Protein AF-A0A7S1DWX8-F1 (afdb_monomer)

Foldseek 3Di:
DADDPVGRLDQDPVCNVRNVVQVVVFVVVQVVVCVVPCVVDDGGHDDPDDPLCVLLVVLLVLCVVQPQAAEEEEADDPDVSVVVSSVSNVHHYDYFYFDDDPPDTHGPVVSVVVVCVVPVSNHSYYD

Secondary structure (DSSP, 8-state):
--SBTTBSSS--TT-HHHHHHHHHHHHHHHHHHHHTT-TT-------SS-HHHHHHHHHHHHHHHSTT--EEEEE----HHHHHHHHHTT-EEEEEPPEEETTEEE--HHHHHHHHHH-TTTEEEE-

Organism: Hemiselmis andersenii (NCBI:txid464988)

pLDDT: mean 95.75, std 2.63, range [83.31, 98.25]

Sequence (127 aa):
GVGRSGDLLAEQPKA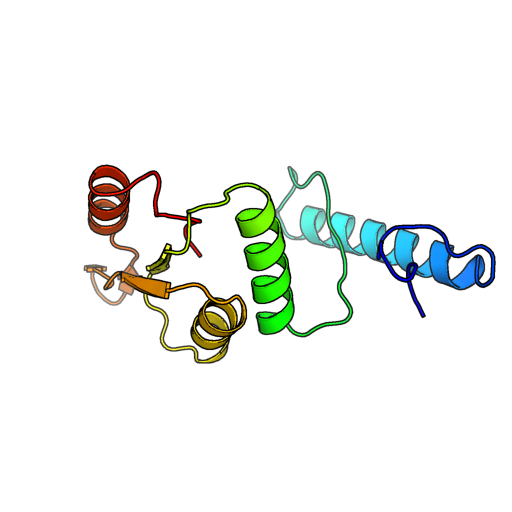SGSSLLSRLCHFLTMHALKVSGLPEITSCVVLPAATGMAITLSLLAIKAQRPGANKVLWPRIDQKTCLKAIVSAGCTPVVISNVIKGDELRTDIDAIRRELEADSEGVLCVV

Nearest PDB structures (foldseek):
  3bcb-assembly1_A  TM=9.789E-01  e=1.019E-12  Mus musculus
  4zdp-assembly1_A  TM=9.801E-01  e=2.596E-12  Homo sapiens
  4zdo-assembly1_B  TM=9.789E-01  e=5.413E-12  Homo sapiens
  4zdo-assembly2_D  TM=9.789E-01  e=1.056E-11  Homo sapiens
  8g9z-assembly2_C-3  TM=9.553E-01  e=5.244E-11  Homo sapiens

Mean predicted aligned error: 3.53 Å

InterPro domains:
  IPR008829 SepSecS/SepCysS family [PF05889] (1-126)
  IPR015421 Pyridoxal phosphate-dependent transferase, major domain [G3DSA:3.40.640.10] (1-127)
  IPR015424 Pyridoxal phosphate-dependent transferase [SSF53383] (2-127)
  IPR019872 O-phosphoseryl-tRNA(Sec) selenium transferase [PTHR12944] (1-127)

Radius of gyration: 17.93 Å; Cα contacts (8 Å, |Δi|>4): 146; chains: 1; bounding box: 39×36×42 Å

Solvent-accessible surface area (backbone atoms only — not comparable to full-atom values): 7346 Å² total; per-residue (Å²): 125,72,27,50,100,89,37,69,85,44,76,27,91,92,38,55,70,40,31,52,51,51,52,51,48,25,52,54,50,42,50,51,44,30,76,71,72,40,73,84,68,87,80,59,80,82,67,103,55,58,70,37,56,47,50,19,53,52,48,44,57,50,34,72,76,38,80,80,24,39,31,32,42,27,62,65,63,104,51,71,50,61,59,48,15,40,47,72,45,72,30,45,76,43,78,37,68,60,41,79,57,86,96,39,78,38,78,40,63,66,59,54,49,51,52,43,73,74,38,56,70,41,43,61,50,78,96

Structure (mmCIF, N/CA/C/O backbone):
data_AF-A0A7S1DWX8-F1
#
_entry.id   AF-A0A7S1DWX8-F1
#
loop_
_atom_site.group_PDB
_atom_site.id
_atom_site.type_symbol
_atom_site.label_atom_id
_atom_site.label_alt_id
_atom_site.label_comp_id
_atom_site.label_asym_id
_atom_site.label_entity_id
_atom_site.label_seq_id
_atom_site.pdbx_PDB_ins_code
_atom_site.Cartn_x
_atom_site.Cartn_y
_atom_site.Cartn_z
_atom_site.occupancy
_atom_site.B_iso_or_equiv
_atom_site.auth_seq_id
_atom_site.auth_comp_id
_atom_site.auth_asym_id
_atom_site.auth_atom_id
_atom_site.pdbx_PDB_model_num
ATOM 1 N N . GLY A 1 1 ? 18.896 -1.860 -15.039 1.00 88.44 1 GLY A N 1
ATOM 2 C CA . GLY A 1 1 ? 17.989 -1.064 -14.183 1.00 88.44 1 GLY A CA 1
ATOM 3 C C . GLY A 1 1 ? 16.690 -0.821 -14.923 1.00 88.44 1 GLY A C 1
ATOM 4 O O . GLY A 1 1 ? 16.643 -1.109 -16.111 1.00 88.44 1 GLY A O 1
ATOM 5 N N . VAL A 1 2 ? 15.656 -0.318 -14.252 1.00 93.75 2 VAL A N 1
ATOM 6 C CA . VAL A 1 2 ? 14.338 -0.049 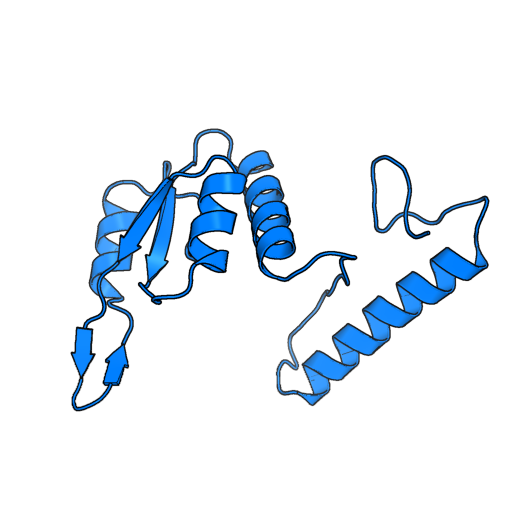-14.857 1.00 93.75 2 VAL A CA 1
ATOM 7 C C . VAL A 1 2 ? 13.957 1.421 -14.682 1.00 93.75 2 VAL A C 1
ATOM 9 O O . VAL A 1 2 ? 14.409 2.059 -13.732 1.00 93.75 2 VAL A O 1
ATOM 12 N N . GLY A 1 3 ? 13.156 1.950 -15.607 1.00 92.62 3 GLY A N 1
ATOM 13 C CA . GLY A 1 3 ? 12.661 3.324 -15.559 1.00 92.62 3 GLY A CA 1
ATOM 14 C C . GLY A 1 3 ? 13.700 4.422 -15.812 1.00 92.62 3 GLY A C 1
ATOM 15 O O . GLY A 1 3 ? 14.813 4.209 -16.316 1.00 92.62 3 GLY A O 1
ATOM 16 N N . ARG A 1 4 ? 13.296 5.640 -15.451 1.00 94.75 4 ARG A N 1
ATOM 17 C CA . ARG A 1 4 ? 14.060 6.892 -15.492 1.00 94.75 4 ARG A CA 1
ATOM 18 C C . ARG A 1 4 ? 14.005 7.577 -14.124 1.00 94.75 4 ARG A C 1
ATOM 20 O O . ARG A 1 4 ? 13.231 7.195 -13.256 1.00 94.75 4 ARG A O 1
ATOM 27 N N . SER A 1 5 ? 14.807 8.627 -13.946 1.00 86.75 5 SER A N 1
ATOM 28 C CA . SER A 1 5 ? 14.985 9.321 -12.659 1.00 86.75 5 SER A CA 1
ATOM 29 C C . SER A 1 5 ? 13.705 9.874 -12.018 1.00 86.75 5 SER A C 1
ATOM 31 O O . SER A 1 5 ? 13.705 10.087 -10.813 1.00 86.75 5 SER A O 1
ATOM 33 N N . GLY A 1 6 ? 12.638 10.110 -12.788 1.00 83.31 6 GLY A N 1
ATOM 34 C CA . GLY A 1 6 ? 11.352 10.600 -12.274 1.00 83.31 6 GLY A CA 1
ATOM 35 C C . GLY A 1 6 ? 10.150 9.715 -12.603 1.00 83.31 6 GLY A C 1
ATOM 36 O O . GLY A 1 6 ? 9.038 10.061 -12.230 1.00 83.31 6 GLY A O 1
ATOM 37 N N . ASP A 1 7 ? 10.355 8.602 -13.310 1.00 90.25 7 ASP A N 1
ATOM 38 C CA . ASP A 1 7 ? 9.263 7.729 -13.740 1.00 90.25 7 ASP A CA 1
ATOM 39 C C . ASP A 1 7 ? 9.773 6.297 -13.921 1.00 90.25 7 ASP A C 1
ATOM 41 O O . ASP A 1 7 ? 10.601 6.014 -14.792 1.00 90.25 7 ASP A O 1
ATOM 45 N N . LEU A 1 8 ? 9.273 5.389 -13.082 1.00 90.19 8 LEU A N 1
ATOM 46 C CA . LEU A 1 8 ? 9.648 3.979 -13.102 1.00 90.19 8 LEU A CA 1
ATOM 47 C C . LEU A 1 8 ? 9.135 3.254 -14.358 1.00 90.19 8 LEU A C 1
ATOM 49 O O . LEU A 1 8 ? 9.759 2.290 -14.800 1.00 90.19 8 LEU A O 1
ATOM 53 N N . LEU A 1 9 ? 8.012 3.705 -14.922 1.00 91.75 9 LEU A N 1
ATOM 54 C CA . LEU A 1 9 ? 7.354 3.083 -16.071 1.00 91.75 9 LEU A CA 1
ATOM 55 C C . LEU A 1 9 ? 7.866 3.622 -17.411 1.00 91.75 9 LEU A C 1
ATOM 57 O O . LEU A 1 9 ? 7.622 3.007 -18.449 1.00 91.75 9 LEU A O 1
ATOM 61 N N . ALA A 1 10 ? 8.596 4.739 -17.402 1.00 94.44 10 ALA A N 1
ATOM 62 C CA . ALA A 1 10 ? 9.138 5.331 -18.614 1.00 94.44 10 ALA A CA 1
ATOM 63 C C . ALA A 1 10 ? 10.197 4.443 -19.288 1.00 94.44 10 ALA A C 1
ATOM 65 O O . ALA A 1 10 ? 11.092 3.881 -18.647 1.00 94.44 10 ALA A O 1
ATOM 66 N N . GLU A 1 11 ? 10.151 4.395 -20.621 1.00 93.31 11 GLU A N 1
ATOM 67 C CA . GLU A 1 11 ? 11.172 3.728 -21.425 1.00 93.31 11 GLU A CA 1
ATOM 68 C C . GLU A 1 11 ? 12.529 4.437 -21.292 1.00 93.31 11 GLU A C 1
ATOM 70 O O . GLU A 1 11 ? 12.637 5.665 -21.329 1.00 93.31 11 GLU A O 1
ATOM 75 N N . GLN A 1 12 ? 13.589 3.649 -21.127 1.00 95.50 12 GLN A N 1
ATOM 76 C CA . GLN A 1 12 ? 14.951 4.124 -20.951 1.00 95.50 12 GLN A CA 1
ATOM 77 C C . GLN A 1 12 ? 15.660 4.088 -22.313 1.00 95.50 12 GLN A C 1
ATOM 79 O O . GLN A 1 12 ? 16.030 3.001 -22.762 1.00 95.50 12 GLN A O 1
ATOM 84 N N . PRO A 1 13 ? 15.927 5.240 -22.963 1.00 92.06 13 PRO A N 1
ATOM 85 C CA . PRO A 1 13 ? 16.533 5.270 -24.300 1.00 92.06 13 PRO A CA 1
ATOM 86 C C . PRO A 1 13 ? 17.923 4.622 -24.337 1.00 92.06 13 PRO A C 1
ATOM 88 O O . PRO A 1 13 ? 18.349 4.117 -25.369 1.00 92.06 13 PRO A O 1
ATOM 91 N N . LYS A 1 14 ? 18.621 4.593 -23.194 1.00 95.62 14 LYS A N 1
ATOM 92 C CA . LYS A 1 14 ? 19.939 3.961 -23.044 1.00 95.62 14 LYS A CA 1
ATOM 93 C C . LYS A 1 14 ? 19.874 2.457 -22.732 1.00 95.62 14 LYS A C 1
ATOM 95 O O . LYS A 1 14 ? 20.917 1.828 -22.611 1.00 95.62 14 LYS A O 1
ATOM 100 N N . ALA A 1 15 ? 18.682 1.889 -22.535 1.00 95.56 15 ALA A N 1
ATOM 101 C CA . ALA A 1 15 ? 18.498 0.511 -22.078 1.00 95.56 15 ALA A CA 1
ATOM 102 C C . ALA A 1 15 ? 17.170 -0.097 -22.571 1.00 95.56 15 ALA A C 1
ATOM 104 O O . ALA A 1 15 ? 16.387 -0.628 -21.780 1.00 95.56 15 ALA A O 1
ATOM 105 N N . SER A 1 16 ? 16.931 -0.054 -23.885 1.00 95.19 16 SER A N 1
ATOM 106 C CA . SER A 1 16 ? 15.703 -0.557 -24.524 1.00 95.19 16 SER A CA 1
ATOM 107 C C . SER A 1 16 ? 15.355 -1.999 -24.135 1.00 95.19 16 SER A C 1
ATOM 109 O O . SER A 1 16 ? 14.208 -2.287 -23.800 1.00 95.19 16 SER A O 1
ATOM 111 N N . GLY A 1 17 ? 16.346 -2.896 -24.082 1.00 97.31 17 GLY A N 1
ATOM 112 C CA . GLY A 1 17 ? 16.142 -4.282 -23.646 1.00 97.31 17 GLY A CA 1
ATOM 113 C C . GLY A 1 17 ? 15.653 -4.398 -22.196 1.00 97.31 17 GLY A C 1
ATOM 114 O O . GLY A 1 17 ? 14.770 -5.200 -21.903 1.00 97.31 17 GLY A O 1
ATOM 115 N N . SER A 1 18 ? 16.162 -3.554 -21.289 1.00 96.94 18 SER A N 1
ATOM 116 C CA . SER A 1 18 ? 15.683 -3.517 -19.899 1.00 96.94 18 SER A CA 1
ATOM 117 C C . SER A 1 18 ? 14.263 -2.956 -19.798 1.00 96.94 18 SER A C 1
ATOM 119 O O . SER A 1 18 ? 13.469 -3.451 -19.000 1.00 96.94 18 SER A O 1
ATOM 121 N N . SER A 1 19 ? 13.918 -1.960 -20.620 1.00 96.38 19 SER A N 1
ATOM 122 C CA . SER A 1 19 ? 12.552 -1.429 -20.693 1.00 96.38 19 SER A CA 1
ATOM 123 C C . SER A 1 19 ? 11.558 -2.469 -21.202 1.00 96.38 19 SER A C 1
ATOM 125 O O . SER A 1 19 ? 10.508 -2.648 -20.586 1.00 96.38 19 SER A O 1
ATOM 127 N N . LEU A 1 20 ? 11.910 -3.214 -22.255 1.00 96.62 20 LEU A N 1
ATOM 128 C CA . LEU A 1 20 ? 11.081 -4.307 -22.762 1.00 96.62 20 LEU A CA 1
ATOM 129 C C . LEU A 1 20 ? 10.879 -5.399 -21.705 1.00 96.62 20 LEU A C 1
ATOM 131 O O . LEU A 1 20 ? 9.747 -5.821 -21.476 1.00 96.62 20 LEU A O 1
ATOM 135 N N . LEU A 1 21 ? 11.952 -5.817 -21.025 1.00 97.12 21 LEU A N 1
ATOM 136 C CA . LEU A 1 21 ? 11.877 -6.816 -19.957 1.00 97.12 21 LEU A CA 1
ATOM 137 C C . LEU A 1 21 ? 10.963 -6.349 -18.818 1.00 97.12 21 LEU A C 1
ATOM 139 O O . LEU A 1 21 ? 10.109 -7.111 -18.371 1.00 97.12 21 LEU A O 1
ATOM 143 N N . SER A 1 22 ? 11.096 -5.094 -18.380 1.00 96.31 22 SER A N 1
ATOM 144 C CA . SER A 1 22 ? 10.235 -4.526 -17.336 1.00 96.31 22 SER A CA 1
ATOM 145 C C . SER A 1 22 ? 8.764 -4.516 -17.753 1.00 96.31 22 SER A C 1
ATOM 147 O O . SER A 1 22 ? 7.901 -4.912 -16.971 1.00 96.31 22 SER A O 1
ATOM 149 N N . ARG A 1 23 ? 8.469 -4.104 -18.991 1.00 95.69 23 ARG A N 1
ATOM 150 C CA . ARG A 1 23 ? 7.102 -4.056 -19.521 1.00 95.69 23 ARG A CA 1
ATOM 151 C C . ARG A 1 23 ? 6.489 -5.452 -19.642 1.00 95.69 23 ARG A C 1
ATOM 153 O O . ARG A 1 23 ? 5.334 -5.648 -19.270 1.00 95.69 23 ARG A O 1
ATOM 160 N N . LEU A 1 24 ? 7.269 -6.428 -20.110 1.00 96.88 24 LEU A N 1
ATOM 161 C CA . LEU A 1 24 ? 6.842 -7.825 -20.165 1.00 96.88 24 LEU A CA 1
ATOM 162 C C . LEU A 1 24 ? 6.580 -8.378 -18.760 1.00 96.88 24 LEU A C 1
ATOM 164 O O . LEU A 1 24 ? 5.586 -9.066 -18.553 1.00 96.88 24 LEU A O 1
ATOM 168 N N . CYS A 1 25 ? 7.429 -8.043 -17.787 1.00 97.06 25 CYS A N 1
ATOM 169 C CA . CYS A 1 25 ? 7.243 -8.438 -16.395 1.00 97.06 25 CYS A CA 1
ATOM 170 C C . CYS A 1 25 ? 5.912 -7.912 -15.837 1.00 97.06 25 CYS A C 1
ATOM 172 O O . CYS A 1 25 ? 5.124 -8.704 -15.332 1.00 97.06 25 CYS A O 1
ATOM 174 N N . HIS A 1 26 ? 5.601 -6.621 -16.010 1.00 96.31 26 HIS A N 1
ATOM 175 C CA . HIS A 1 26 ? 4.315 -6.047 -15.577 1.00 96.31 26 HIS A CA 1
ATOM 176 C C . HIS A 1 26 ? 3.117 -6.749 -16.226 1.00 96.31 26 HIS A C 1
ATOM 178 O O . HIS A 1 26 ? 2.144 -7.068 -15.543 1.00 96.31 26 HIS A O 1
ATOM 184 N N . PHE A 1 27 ? 3.205 -7.040 -17.527 1.00 96.56 27 PHE A N 1
ATOM 185 C CA . PHE A 1 27 ? 2.158 -7.751 -18.260 1.00 96.56 27 PHE A CA 1
ATOM 186 C C . PHE A 1 27 ? 1.946 -9.179 -17.738 1.00 96.56 27 PHE A C 1
ATOM 188 O O . PHE A 1 27 ? 0.817 -9.570 -17.442 1.00 96.56 27 PHE A O 1
ATOM 195 N N . LEU A 1 28 ? 3.023 -9.952 -17.585 1.00 98.06 28 LEU A N 1
ATOM 196 C CA . LEU A 1 28 ? 2.947 -11.328 -17.096 1.00 98.06 28 LEU A CA 1
ATOM 197 C C . LEU A 1 28 ? 2.473 -11.388 -15.642 1.00 98.06 28 LEU A C 1
ATOM 199 O O . LEU A 1 28 ? 1.678 -12.262 -15.305 1.00 98.06 28 LEU A O 1
ATOM 203 N N . THR A 1 29 ? 2.888 -10.444 -14.794 1.00 97.88 29 THR A N 1
ATOM 204 C CA . THR A 1 29 ? 2.376 -10.332 -13.423 1.00 97.88 29 THR A CA 1
ATOM 205 C C . THR A 1 29 ? 0.884 -10.010 -13.412 1.00 97.88 29 THR A C 1
ATOM 207 O O . THR A 1 29 ? 0.136 -10.676 -12.701 1.00 97.88 29 THR A O 1
ATOM 210 N N . MET A 1 30 ? 0.415 -9.060 -14.230 1.00 97.88 30 MET A N 1
ATOM 211 C CA . MET A 1 30 ? -1.019 -8.776 -14.358 1.00 97.88 30 MET A CA 1
ATOM 212 C C . MET A 1 30 ? -1.795 -10.021 -14.807 1.00 97.88 30 MET A C 1
ATOM 214 O O . MET A 1 30 ? -2.838 -10.338 -14.239 1.00 97.88 30 MET A O 1
ATOM 218 N N . HIS A 1 31 ? -1.280 -10.750 -15.800 1.00 97.81 31 HIS A N 1
ATOM 219 C CA . HIS A 1 31 ? -1.894 -11.991 -16.262 1.00 97.81 31 HIS A CA 1
ATOM 220 C C . HIS A 1 31 ? -1.936 -13.054 -15.153 1.00 97.81 31 HIS A C 1
ATOM 222 O O . HIS A 1 31 ? -2.972 -13.678 -14.941 1.00 97.81 31 HIS A O 1
ATOM 228 N N . ALA A 1 32 ? -0.850 -13.224 -14.396 1.00 98.25 32 ALA A N 1
ATOM 229 C CA . ALA A 1 32 ? -0.813 -14.141 -13.261 1.00 98.25 32 ALA A CA 1
ATOM 230 C C . ALA A 1 32 ? -1.849 -13.771 -12.185 1.00 98.25 32 ALA A C 1
ATOM 232 O O . ALA A 1 32 ? -2.529 -14.656 -11.670 1.00 98.25 32 ALA A O 1
ATOM 233 N N . LEU A 1 33 ? -2.028 -12.479 -11.885 1.00 98.00 33 LEU A N 1
ATOM 234 C CA . LEU A 1 33 ? -3.072 -12.004 -10.969 1.00 98.00 33 LEU A CA 1
ATOM 235 C C . LEU A 1 33 ? -4.484 -12.332 -11.482 1.00 98.00 33 LEU A C 1
ATOM 237 O O . LEU A 1 33 ? -5.316 -12.792 -10.701 1.00 98.00 33 LEU A O 1
ATOM 241 N N . LYS A 1 34 ? -4.739 -12.192 -12.791 1.00 98.06 34 LYS A N 1
ATOM 242 C CA . LYS A 1 34 ? -6.016 -12.599 -13.409 1.00 98.06 34 LYS A CA 1
ATOM 243 C C . LYS A 1 34 ? -6.281 -14.090 -13.248 1.00 98.06 34 LYS A C 1
ATOM 245 O O . LYS A 1 34 ? -7.351 -14.470 -12.783 1.00 98.06 34 LYS A O 1
ATOM 250 N N . VAL A 1 35 ? -5.287 -14.922 -13.561 1.00 98.12 35 VAL A N 1
ATOM 251 C CA . VAL A 1 35 ? -5.363 -16.382 -13.377 1.00 98.12 35 VAL A CA 1
ATOM 252 C C . VAL A 1 35 ? -5.573 -16.752 -11.904 1.00 98.12 35 VAL A C 1
ATOM 254 O O . VAL A 1 35 ? -6.255 -17.727 -11.609 1.00 98.12 35 VAL A O 1
ATOM 257 N N . SER A 1 36 ? -5.046 -15.950 -10.976 1.00 97.94 36 SER A N 1
ATOM 258 C CA . SER A 1 36 ? -5.159 -16.171 -9.528 1.00 97.94 36 SER A CA 1
ATOM 259 C C . SER A 1 36 ? -6.502 -15.720 -8.931 1.00 97.94 36 SER A C 1
ATOM 261 O O . SER A 1 36 ? -6.662 -15.753 -7.713 1.00 97.94 36 SER A O 1
ATOM 263 N N . GLY A 1 37 ? -7.465 -15.295 -9.757 1.00 97.88 37 GLY A N 1
ATOM 264 C CA . GLY A 1 37 ? -8.817 -14.940 -9.315 1.00 97.88 37 GLY A CA 1
ATOM 265 C C . GLY A 1 37 ? -9.108 -13.441 -9.231 1.00 97.88 37 GLY A C 1
ATOM 266 O O . GLY A 1 37 ? -10.119 -13.062 -8.648 1.00 97.88 37 GLY A O 1
ATOM 267 N N . LEU A 1 38 ? -8.273 -12.583 -9.832 1.00 97.25 38 LEU A N 1
ATOM 268 C CA . LEU A 1 38 ? -8.538 -11.143 -9.982 1.00 97.25 38 LEU A CA 1
ATOM 269 C C . LEU A 1 38 ? -8.837 -10.777 -11.451 1.00 97.25 38 LEU A C 1
ATOM 271 O O . LEU A 1 38 ? -8.042 -10.064 -12.067 1.00 97.25 38 LEU A O 1
ATOM 275 N N . PRO A 1 39 ? -9.941 -11.260 -12.058 1.00 95.38 39 PRO A N 1
ATOM 276 C CA . PRO A 1 39 ? -10.197 -11.097 -13.496 1.00 95.38 39 PRO A CA 1
ATOM 277 C C . PRO A 1 39 ? -10.311 -9.626 -13.928 1.00 95.38 39 PRO A C 1
ATOM 279 O O . PRO A 1 39 ? -9.829 -9.262 -15.002 1.00 95.38 39 PRO A O 1
ATOM 282 N N . GLU A 1 40 ? -10.850 -8.774 -13.051 1.00 96.88 40 GLU A N 1
ATOM 283 C CA . GLU A 1 40 ? -11.116 -7.352 -13.309 1.00 96.88 40 GLU A CA 1
ATOM 284 C C . GLU A 1 40 ? -9.892 -6.437 -13.121 1.00 96.88 40 GLU A C 1
ATOM 286 O O . GLU A 1 40 ? -10.003 -5.216 -13.237 1.00 96.88 40 GLU A O 1
ATOM 291 N N . ILE A 1 41 ? -8.700 -6.976 -12.822 1.00 96.12 41 ILE A N 1
ATOM 292 C CA . ILE A 1 41 ? -7.503 -6.138 -12.673 1.00 96.12 41 ILE A CA 1
ATOM 293 C C . ILE A 1 41 ? -7.111 -5.500 -14.019 1.00 96.12 41 ILE A C 1
ATOM 295 O O . ILE A 1 41 ? -6.863 -6.181 -15.019 1.00 96.12 41 ILE A O 1
ATOM 299 N N . THR A 1 42 ? -7.039 -4.169 -14.050 1.00 95.50 42 THR A N 1
ATOM 300 C CA . THR A 1 42 ? -6.770 -3.394 -15.275 1.00 95.50 42 THR A CA 1
ATOM 301 C C . THR A 1 42 ? -5.323 -2.925 -15.394 1.00 95.50 42 THR A C 1
ATOM 303 O O . THR A 1 42 ? -4.834 -2.711 -16.501 1.00 95.50 42 THR A O 1
ATOM 306 N N . SER A 1 43 ? -4.614 -2.782 -14.273 1.00 94.06 43 SER A N 1
ATOM 307 C CA . SER A 1 43 ? -3.220 -2.336 -14.240 1.00 94.06 43 SER A CA 1
ATOM 308 C C . SER A 1 43 ? -2.444 -3.015 -13.113 1.00 94.06 43 SER A C 1
ATOM 310 O O . SER A 1 43 ? -3.005 -3.407 -12.092 1.00 94.06 43 SER A O 1
ATOM 312 N N . CYS A 1 44 ? -1.140 -3.186 -13.317 1.00 94.62 44 CYS A N 1
ATOM 313 C CA . CYS A 1 44 ? -0.219 -3.729 -12.327 1.00 94.62 44 CYS A CA 1
ATOM 314 C C . CYS A 1 44 ? 1.172 -3.147 -12.582 1.00 94.62 44 CYS A C 1
ATOM 316 O O . CYS A 1 44 ? 1.587 -3.019 -13.734 1.00 94.62 44 CYS A O 1
ATOM 318 N N . VAL A 1 45 ? 1.892 -2.826 -11.510 1.00 95.06 45 VAL A N 1
ATOM 319 C CA . VAL A 1 45 ? 3.294 -2.420 -11.566 1.00 95.06 45 VAL A CA 1
ATOM 320 C C . VAL A 1 45 ? 4.110 -3.302 -10.633 1.00 95.06 45 VAL A C 1
ATOM 322 O O . VAL A 1 45 ? 3.751 -3.510 -9.476 1.00 95.06 45 VAL A O 1
ATOM 325 N N . VAL A 1 46 ? 5.232 -3.810 -11.136 1.00 95.56 46 VAL A N 1
ATOM 326 C CA . VAL A 1 46 ? 6.231 -4.499 -10.316 1.00 95.56 46 VAL A CA 1
ATOM 327 C C . VAL A 1 46 ? 7.250 -3.469 -9.853 1.00 95.56 46 VAL A C 1
ATOM 329 O O . VAL A 1 46 ? 7.903 -2.822 -10.676 1.00 95.56 46 VAL A O 1
ATOM 332 N N . LEU A 1 47 ? 7.373 -3.323 -8.535 1.00 94.88 47 LEU A N 1
ATOM 333 C CA . LEU A 1 47 ? 8.312 -2.413 -7.886 1.00 94.88 47 LEU A CA 1
ATOM 334 C C . LEU A 1 47 ? 9.526 -3.199 -7.368 1.00 94.88 47 LEU A C 1
ATOM 336 O O . LEU A 1 47 ? 9.344 -4.269 -6.787 1.00 94.88 47 LEU A O 1
ATOM 340 N N . PRO A 1 48 ? 10.760 -2.681 -7.503 1.00 93.19 48 PRO A N 1
ATOM 341 C CA . PRO A 1 48 ? 11.958 -3.301 -6.936 1.00 93.19 48 PRO A CA 1
ATOM 342 C C . PRO A 1 48 ? 12.065 -3.012 -5.428 1.00 93.19 48 PRO A C 1
ATOM 344 O O . PRO A 1 48 ? 13.044 -2.438 -4.955 1.00 93.19 48 PRO A O 1
ATOM 347 N N . ALA A 1 49 ? 11.023 -3.350 -4.670 1.00 94.56 49 ALA A N 1
ATOM 348 C CA . ALA A 1 49 ? 10.907 -3.053 -3.250 1.00 94.56 49 ALA A CA 1
ATOM 349 C C . ALA A 1 49 ? 10.091 -4.135 -2.525 1.00 94.56 49 ALA A C 1
ATOM 351 O O . ALA A 1 49 ? 9.206 -4.758 -3.108 1.00 94.56 49 ALA A O 1
ATOM 352 N N . ALA A 1 50 ? 10.369 -4.342 -1.235 1.00 96.31 50 ALA A N 1
ATOM 353 C CA . ALA A 1 50 ? 9.547 -5.211 -0.394 1.00 96.31 50 ALA A CA 1
ATOM 354 C C . ALA A 1 50 ? 8.144 -4.614 -0.183 1.00 96.31 50 ALA A C 1
ATOM 356 O O . ALA A 1 50 ? 7.965 -3.399 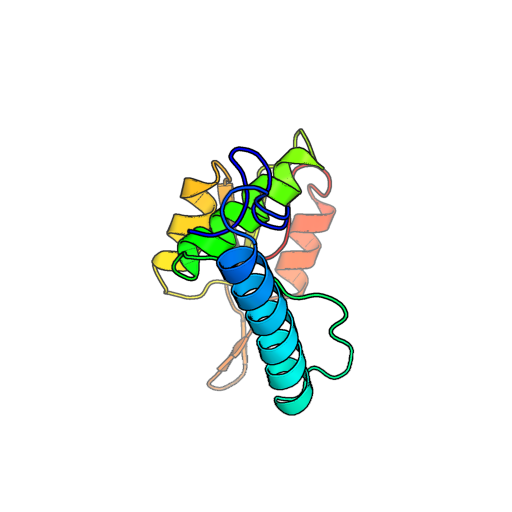-0.270 1.00 96.31 50 ALA A O 1
ATOM 357 N N . THR A 1 51 ? 7.167 -5.447 0.189 1.00 95.50 51 THR A N 1
ATOM 358 C CA . THR A 1 51 ? 5.753 -5.052 0.346 1.00 95.50 51 THR A CA 1
ATOM 359 C C . THR A 1 51 ? 5.554 -3.811 1.215 1.00 95.50 51 THR A C 1
ATOM 361 O O . THR A 1 51 ? 4.788 -2.932 0.847 1.00 95.50 51 THR A O 1
ATOM 364 N N . GLY A 1 52 ? 6.283 -3.680 2.330 1.00 96.12 52 GLY A N 1
ATOM 365 C CA . GLY A 1 52 ? 6.192 -2.486 3.180 1.00 96.12 52 GLY A CA 1
ATOM 366 C C . GLY A 1 52 ? 6.575 -1.199 2.452 1.00 96.12 52 GLY A C 1
ATOM 367 O O . GLY A 1 52 ? 5.866 -0.207 2.538 1.00 96.12 52 GLY A O 1
ATOM 368 N N . MET A 1 53 ? 7.655 -1.233 1.671 1.00 97.06 53 MET A N 1
ATOM 369 C CA . MET A 1 53 ? 8.072 -0.079 0.874 1.00 97.06 53 MET A CA 1
ATOM 370 C C . MET A 1 53 ? 7.134 0.167 -0.310 1.00 97.06 53 MET A C 1
ATOM 372 O O . MET A 1 53 ? 6.903 1.321 -0.657 1.00 97.06 53 MET A O 1
ATOM 376 N N . ALA A 1 54 ? 6.555 -0.885 -0.897 1.00 96.31 54 ALA A N 1
ATOM 377 C CA . ALA A 1 54 ? 5.508 -0.740 -1.904 1.00 96.31 54 ALA A CA 1
ATOM 378 C C . ALA A 1 54 ? 4.275 -0.020 -1.326 1.00 96.31 54 ALA A C 1
ATOM 380 O O . ALA A 1 54 ? 3.810 0.943 -1.926 1.00 96.31 54 ALA A O 1
ATOM 381 N N . ILE A 1 55 ? 3.824 -0.399 -0.121 1.00 96.69 55 ILE A N 1
ATOM 382 C CA . ILE A 1 55 ? 2.747 0.297 0.605 1.00 96.69 55 ILE A CA 1
ATOM 383 C C . ILE A 1 55 ? 3.138 1.756 0.875 1.00 96.69 55 ILE A C 1
ATOM 385 O O . ILE A 1 55 ? 2.346 2.653 0.607 1.00 96.69 55 ILE A O 1
ATOM 389 N N . THR A 1 56 ? 4.362 2.026 1.345 1.00 97.69 56 THR A N 1
ATOM 390 C CA . THR A 1 56 ? 4.843 3.403 1.549 1.00 97.69 56 THR A CA 1
ATOM 391 C C . THR A 1 56 ? 4.777 4.228 0.260 1.00 97.69 56 THR A C 1
ATOM 393 O O . THR A 1 56 ? 4.291 5.355 0.293 1.00 97.69 56 THR A O 1
ATOM 396 N N . LEU A 1 57 ? 5.212 3.680 -0.881 1.00 95.81 57 LEU A N 1
ATOM 397 C CA . LEU A 1 57 ? 5.136 4.363 -2.177 1.00 95.81 57 LEU A CA 1
ATOM 398 C C . LEU A 1 57 ? 3.685 4.628 -2.603 1.00 95.81 57 LEU A C 1
ATOM 400 O O . LEU A 1 57 ? 3.382 5.731 -3.056 1.00 95.81 57 LEU A O 1
ATOM 404 N N . SER A 1 58 ? 2.780 3.665 -2.405 1.00 95.62 58 SER A N 1
ATOM 405 C CA . SER A 1 58 ? 1.345 3.849 -2.655 1.00 95.62 58 SER A CA 1
ATOM 406 C C . SER A 1 58 ? 0.754 4.963 -1.788 1.00 95.62 58 SER A C 1
ATOM 408 O O . SER A 1 58 ? 0.064 5.837 -2.305 1.00 95.62 58 SER A O 1
ATOM 410 N N . LEU A 1 59 ? 1.069 4.990 -0.490 1.00 97.19 59 LEU A N 1
ATOM 411 C CA . LEU A 1 59 ? 0.599 6.031 0.428 1.00 97.19 59 LEU A CA 1
ATOM 412 C C . LEU A 1 59 ? 1.128 7.418 0.050 1.00 97.19 59 LEU A C 1
ATOM 414 O O . LEU A 1 59 ? 0.362 8.379 0.046 1.00 97.19 59 LEU A O 1
ATOM 418 N N . LEU A 1 60 ? 2.408 7.529 -0.318 1.00 96.62 60 LEU A N 1
ATOM 419 C CA . LEU A 1 60 ? 2.992 8.786 -0.799 1.00 96.62 60 LEU A CA 1
ATOM 420 C C . LEU A 1 60 ? 2.301 9.277 -2.081 1.00 96.62 60 LEU A C 1
ATOM 422 O O . LEU A 1 60 ? 2.026 10.471 -2.201 1.00 96.62 60 LEU A O 1
ATOM 426 N N . ALA A 1 61 ? 1.969 8.369 -3.004 1.00 95.19 61 ALA A N 1
ATOM 427 C CA . ALA A 1 61 ? 1.247 8.705 -4.228 1.00 95.19 61 ALA A CA 1
ATOM 428 C C . ALA A 1 61 ? -0.185 9.202 -3.952 1.00 95.19 61 ALA A C 1
ATOM 430 O O . ALA A 1 61 ? -0.611 10.186 -4.556 1.00 95.19 61 ALA A O 1
ATOM 431 N N . ILE A 1 62 ? -0.914 8.576 -3.018 1.00 96.31 62 ILE A N 1
ATOM 432 C CA . ILE A 1 62 ? -2.260 9.024 -2.611 1.00 96.31 62 ILE A CA 1
ATOM 433 C C . ILE A 1 62 ? -2.174 10.378 -1.891 1.00 96.31 62 ILE A C 1
ATOM 435 O O . ILE A 1 62 ? -2.958 11.283 -2.168 1.00 96.31 62 ILE A O 1
ATOM 439 N N . LYS A 1 63 ? -1.187 10.557 -1.006 1.00 96.19 63 LYS A N 1
ATOM 440 C CA . LYS A 1 63 ? -0.975 11.799 -0.245 1.00 96.19 63 LYS A CA 1
ATOM 441 C C . LYS A 1 63 ? -0.658 12.989 -1.145 1.00 96.19 63 LYS A C 1
ATOM 443 O O . LYS A 1 63 ? -1.132 14.089 -0.880 1.00 96.19 63 LYS A O 1
ATOM 448 N N . ALA A 1 64 ? 0.079 12.770 -2.233 1.00 96.00 64 ALA A N 1
ATOM 449 C CA . ALA A 1 64 ? 0.317 13.798 -3.244 1.00 96.00 64 ALA A CA 1
ATOM 450 C C . ALA A 1 64 ? -0.979 14.272 -3.934 1.00 96.00 64 ALA A C 1
ATOM 452 O O . ALA A 1 64 ? -1.055 15.422 -4.356 1.00 96.00 64 ALA A O 1
ATOM 453 N N . GLN A 1 65 ? -2.001 13.411 -4.027 1.00 95.88 65 GLN A N 1
ATOM 454 C CA . GLN A 1 65 ? -3.309 13.739 -4.613 1.00 95.88 65 GLN A CA 1
ATOM 455 C C . GLN A 1 65 ? -4.302 14.319 -3.594 1.00 95.88 65 GLN A C 1
ATOM 457 O O . GLN A 1 65 ? -5.240 15.011 -3.984 1.00 95.88 65 GLN A O 1
ATOM 462 N N . ARG A 1 66 ? -4.110 14.048 -2.297 1.00 95.06 66 ARG A N 1
ATOM 463 C CA . ARG A 1 66 ? -4.956 14.531 -1.192 1.00 95.06 66 ARG A CA 1
ATOM 464 C C . ARG A 1 66 ? -4.132 15.353 -0.190 1.00 95.06 66 ARG A C 1
ATOM 466 O O . ARG A 1 66 ? -3.916 14.904 0.940 1.00 95.06 66 ARG A O 1
ATOM 473 N N . PRO A 1 67 ? -3.643 16.545 -0.583 1.00 88.38 67 PRO A N 1
ATOM 474 C CA . PRO A 1 67 ? -2.877 17.400 0.314 1.00 88.38 67 PRO A CA 1
ATOM 475 C C . PRO A 1 67 ? -3.757 17.822 1.501 1.00 88.38 67 PRO A C 1
ATOM 477 O O . PRO A 1 67 ? -4.785 18.461 1.317 1.00 88.38 67 PRO A O 1
ATOM 480 N N . GLY A 1 68 ? -3.363 17.432 2.715 1.00 90.38 68 GLY A N 1
ATOM 481 C CA . GLY A 1 68 ? -4.121 17.680 3.952 1.00 90.38 68 GLY A CA 1
ATOM 482 C C . GLY A 1 68 ? -4.559 16.402 4.668 1.00 90.38 68 GLY A C 1
ATOM 483 O O . GLY A 1 68 ? -4.629 16.390 5.894 1.00 90.38 68 GLY A O 1
ATOM 484 N N . ALA A 1 69 ? -4.730 15.299 3.935 1.00 96.94 69 ALA A N 1
ATOM 485 C CA . ALA A 1 69 ? -5.037 14.003 4.523 1.00 96.94 69 ALA A CA 1
ATOM 486 C C . ALA A 1 69 ? -3.755 13.302 5.005 1.00 96.94 69 ALA A C 1
ATOM 488 O O . ALA A 1 69 ? -2.775 13.174 4.263 1.00 96.94 69 ALA A O 1
ATOM 489 N N . ASN A 1 70 ? -3.743 12.831 6.252 1.00 96.94 70 ASN A N 1
ATOM 490 C CA . ASN A 1 70 ? -2.595 12.120 6.826 1.00 96.94 70 ASN A CA 1
ATOM 491 C C . ASN A 1 70 ? -2.970 10.904 7.681 1.00 96.94 70 ASN A C 1
ATOM 493 O O . ASN A 1 70 ? -2.067 10.168 8.077 1.00 96.94 70 ASN A O 1
ATOM 497 N N . LYS A 1 71 ? -4.256 10.668 7.960 1.00 98.19 71 LYS A N 1
ATOM 498 C CA . LYS A 1 71 ? -4.712 9.528 8.760 1.00 98.19 71 LYS A CA 1
ATOM 499 C C . LYS A 1 71 ? -4.906 8.305 7.873 1.00 98.19 71 LYS A C 1
ATOM 501 O O . LYS A 1 71 ? -5.576 8.387 6.850 1.00 98.19 71 LYS A O 1
ATOM 506 N N . VAL A 1 72 ? -4.350 7.164 8.259 1.00 98.12 72 VAL A N 1
ATOM 507 C CA . VAL A 1 72 ? -4.595 5.884 7.578 1.00 98.12 72 VAL A CA 1
ATOM 508 C C . VAL A 1 72 ? -5.359 4.986 8.531 1.00 98.12 72 VAL A C 1
ATOM 510 O O . VAL A 1 72 ? -4.823 4.615 9.576 1.00 98.12 72 VAL A O 1
ATOM 513 N N . LEU A 1 73 ? -6.604 4.660 8.186 1.00 97.88 73 LEU A N 1
ATOM 514 C CA . LEU A 1 73 ? -7.404 3.728 8.975 1.00 97.88 73 LEU A CA 1
ATOM 515 C C . LEU A 1 73 ? -6.861 2.321 8.750 1.00 97.88 73 LEU A C 1
ATOM 517 O O . LEU A 1 73 ? -6.725 1.884 7.610 1.00 97.88 73 LEU A O 1
ATOM 521 N N . TRP A 1 74 ? -6.536 1.626 9.831 1.00 97.19 74 TRP A N 1
ATOM 522 C CA . TRP A 1 74 ? -5.836 0.353 9.768 1.00 97.19 74 TRP A CA 1
ATOM 523 C C . TRP A 1 74 ? -6.540 -0.684 10.647 1.00 97.19 74 TRP A C 1
ATOM 525 O O . TRP A 1 74 ? -6.369 -0.662 11.874 1.00 97.19 74 TRP A O 1
ATOM 535 N N . PRO A 1 75 ? -7.345 -1.586 10.052 1.00 96.62 75 PRO A N 1
ATOM 536 C CA . PRO A 1 75 ? -7.841 -2.777 10.725 1.00 96.62 75 PRO A CA 1
ATOM 537 C C . PRO A 1 75 ? -6.674 -3.566 11.306 1.00 96.62 75 PRO A C 1
ATOM 539 O O . PRO A 1 75 ? -5.771 -4.003 10.589 1.00 96.62 75 PRO A O 1
ATOM 542 N N . ARG A 1 76 ? -6.664 -3.701 12.631 1.00 96.00 76 ARG A N 1
ATOM 543 C CA . ARG A 1 76 ? -5.491 -4.176 13.356 1.00 96.00 76 ARG A CA 1
ATOM 544 C C . ARG A 1 76 ? -5.084 -5.575 12.896 1.00 96.00 76 ARG A C 1
ATOM 546 O O . ARG A 1 76 ? -5.832 -6.540 13.042 1.00 96.00 76 ARG A O 1
ATOM 553 N N . ILE A 1 77 ? -3.833 -5.691 12.469 1.00 95.06 77 ILE A N 1
ATOM 554 C CA . ILE A 1 77 ? -3.128 -6.956 12.267 1.00 95.06 77 ILE A CA 1
ATOM 555 C C . ILE A 1 77 ? -1.758 -6.850 12.931 1.00 95.06 77 ILE A C 1
ATOM 557 O O . ILE A 1 77 ? -1.027 -5.898 12.693 1.00 95.06 77 ILE A O 1
ATOM 561 N N . ASP A 1 78 ? -1.361 -7.809 13.760 1.00 93.00 78 ASP A N 1
ATOM 562 C CA . ASP A 1 78 ? -0.133 -7.675 14.561 1.00 93.00 78 ASP A CA 1
ATOM 563 C C . ASP A 1 78 ? 1.136 -8.006 13.740 1.00 93.00 78 ASP A C 1
ATOM 565 O O . ASP A 1 78 ? 1.907 -8.917 14.037 1.00 93.00 78 ASP A O 1
ATOM 569 N N . GLN A 1 79 ? 1.360 -7.227 12.677 1.00 91.62 79 GLN A N 1
ATOM 570 C CA . GLN A 1 79 ? 2.458 -7.331 11.724 1.00 91.62 79 GLN A CA 1
ATOM 571 C C . GLN A 1 79 ? 3.184 -5.975 11.628 1.00 91.62 79 GLN A C 1
ATOM 573 O O . GLN A 1 79 ? 2.612 -4.947 11.268 1.00 91.62 79 GLN A O 1
ATOM 578 N N . LYS A 1 80 ? 4.482 -5.962 11.963 1.00 90.19 80 LYS A N 1
ATOM 579 C CA . LYS A 1 80 ? 5.265 -4.718 12.115 1.00 90.19 80 LYS A CA 1
ATOM 580 C C . LYS A 1 80 ? 5.452 -3.927 10.812 1.00 90.19 80 LYS A C 1
ATOM 582 O O . LYS A 1 80 ? 5.591 -2.709 10.862 1.00 90.19 80 LYS A O 1
ATOM 587 N N . THR A 1 81 ? 5.527 -4.595 9.663 1.00 92.25 81 THR A N 1
ATOM 588 C CA . THR A 1 81 ? 5.819 -3.978 8.358 1.00 92.25 81 THR A CA 1
ATOM 589 C C . THR A 1 81 ? 4.717 -3.026 7.910 1.00 92.25 81 THR A C 1
ATOM 591 O O . THR A 1 81 ? 5.055 -1.929 7.480 1.00 92.25 81 THR A O 1
ATOM 594 N N . CYS A 1 82 ? 3.437 -3.391 8.033 1.00 89.25 82 CYS A N 1
ATOM 595 C CA . CYS A 1 82 ? 2.326 -2.520 7.626 1.00 89.25 82 CYS A CA 1
ATOM 596 C C . CYS A 1 82 ? 2.311 -1.221 8.439 1.00 89.25 82 CYS A C 1
ATOM 598 O O . CYS A 1 82 ? 2.299 -0.129 7.873 1.00 89.25 82 CYS A O 1
ATOM 600 N N . LEU A 1 83 ? 2.432 -1.333 9.765 1.00 94.44 83 LEU A N 1
ATOM 601 C CA . LEU A 1 83 ? 2.479 -0.169 10.647 1.00 94.44 83 LEU A CA 1
ATOM 602 C C . LEU A 1 83 ? 3.695 0.722 10.348 1.00 94.44 83 LEU A C 1
ATOM 604 O O . LEU A 1 83 ? 3.569 1.942 10.244 1.00 94.44 83 LEU A O 1
ATOM 608 N N . LYS A 1 84 ? 4.873 0.115 10.142 1.00 96.38 84 LYS A N 1
ATOM 609 C CA . LYS A 1 84 ? 6.079 0.852 9.741 1.00 96.38 84 LYS A CA 1
ATOM 610 C C . LYS A 1 84 ? 5.909 1.531 8.385 1.00 96.38 84 LYS A C 1
ATOM 612 O O . LYS A 1 84 ? 6.380 2.648 8.239 1.00 96.38 84 LYS A O 1
ATOM 617 N N . ALA A 1 85 ? 5.232 0.902 7.426 1.00 97.38 85 ALA A N 1
ATOM 618 C CA . ALA A 1 85 ? 5.005 1.478 6.105 1.00 97.38 85 ALA A CA 1
ATOM 619 C C . ALA A 1 85 ? 4.165 2.763 6.167 1.00 97.38 85 ALA A C 1
ATOM 621 O O . ALA A 1 85 ? 4.509 3.740 5.497 1.00 97.38 85 ALA A O 1
ATOM 622 N N . ILE A 1 86 ? 3.120 2.774 7.005 1.00 98.00 86 ILE A N 1
ATOM 623 C CA . ILE 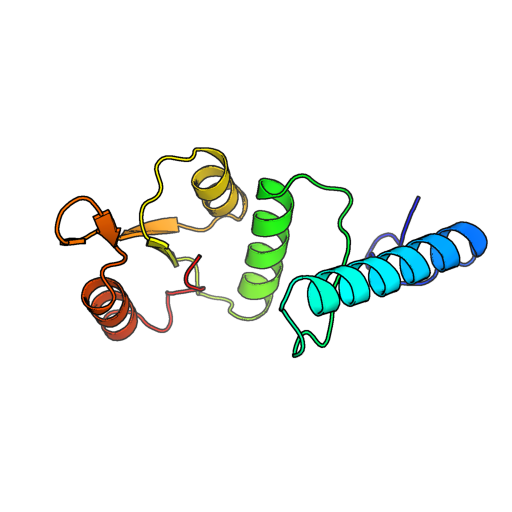A 1 86 ? 2.270 3.949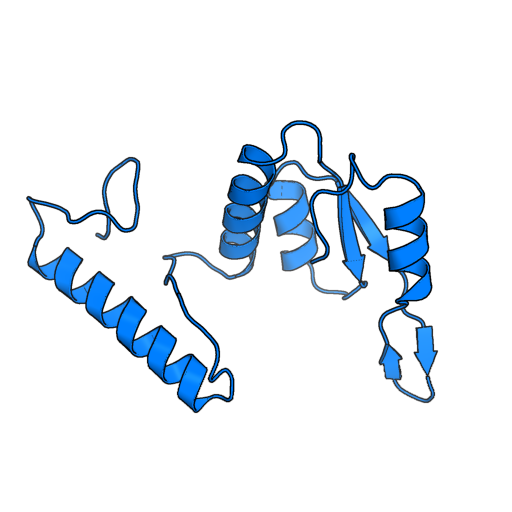 7.251 1.00 98.00 86 ILE A CA 1
ATOM 624 C C . ILE A 1 86 ? 3.097 5.088 7.854 1.00 98.00 86 ILE A C 1
ATOM 626 O O . ILE A 1 86 ? 3.112 6.201 7.326 1.00 98.00 86 ILE A O 1
ATOM 630 N N . VAL A 1 87 ? 3.843 4.797 8.923 1.00 97.62 87 VAL A N 1
ATOM 631 C CA . VAL A 1 87 ? 4.680 5.797 9.601 1.00 97.62 87 VAL A CA 1
ATOM 632 C C . VAL A 1 87 ? 5.794 6.307 8.679 1.00 97.62 87 VAL A C 1
ATOM 634 O O . VAL A 1 87 ? 6.050 7.507 8.628 1.00 97.62 87 VAL A O 1
ATOM 637 N N . SER A 1 88 ? 6.422 5.433 7.885 1.00 97.81 88 SER A N 1
ATOM 638 C CA . SER A 1 88 ? 7.447 5.808 6.901 1.00 97.81 88 SER A CA 1
ATOM 639 C C . SER A 1 88 ? 6.917 6.704 5.778 1.00 97.81 88 SER A C 1
ATOM 641 O O . SER A 1 88 ? 7.687 7.486 5.228 1.00 97.81 88 SER A O 1
ATOM 643 N N . ALA A 1 89 ? 5.619 6.651 5.463 1.00 97.56 89 ALA A N 1
ATOM 644 C CA . ALA A 1 89 ? 4.974 7.590 4.540 1.00 97.56 89 ALA A CA 1
ATOM 645 C C . ALA A 1 89 ? 4.655 8.959 5.187 1.00 97.56 89 ALA A C 1
ATOM 647 O O . ALA A 1 89 ? 4.048 9.830 4.555 1.00 97.56 89 ALA A O 1
ATOM 648 N N . GLY A 1 90 ? 5.019 9.164 6.460 1.00 97.06 90 GLY A N 1
ATOM 649 C CA . GLY A 1 90 ? 4.669 10.359 7.228 1.00 97.06 90 GLY A CA 1
ATOM 650 C C . GLY A 1 90 ? 3.161 10.486 7.448 1.00 97.06 90 GLY A C 1
ATOM 651 O O . GLY A 1 90 ? 2.624 11.595 7.382 1.00 97.06 90 GLY A O 1
ATOM 652 N N . CYS A 1 91 ? 2.478 9.351 7.600 1.00 97.94 91 CYS A N 1
ATOM 653 C CA . CYS A 1 91 ? 1.056 9.262 7.909 1.00 97.94 91 CYS A CA 1
ATOM 654 C C . CYS A 1 91 ? 0.861 8.787 9.355 1.00 97.94 91 CYS A C 1
ATOM 656 O O . CYS A 1 91 ? 1.728 8.123 9.927 1.00 97.94 91 CYS A O 1
ATOM 658 N N . THR A 1 92 ? -0.294 9.102 9.931 1.00 97.75 92 THR A N 1
ATOM 659 C CA . THR A 1 92 ? -0.684 8.688 11.277 1.00 97.75 92 THR A CA 1
ATOM 660 C C . THR A 1 92 ? -1.596 7.463 11.185 1.00 97.75 92 THR A C 1
ATOM 662 O O . THR A 1 92 ? -2.694 7.573 10.635 1.00 97.75 92 THR A O 1
ATOM 665 N N . PRO A 1 93 ? -1.179 6.290 11.694 1.00 97.56 93 PRO A N 1
ATOM 666 C CA . PRO A 1 93 ? -2.042 5.117 11.728 1.00 97.56 93 PRO A CA 1
ATOM 667 C C . PRO A 1 93 ? -3.164 5.312 12.754 1.00 97.56 93 PRO A C 1
ATOM 669 O O . PRO A 1 93 ? -2.904 5.612 13.919 1.00 97.56 93 PRO A O 1
ATOM 672 N N . VAL A 1 94 ? -4.405 5.098 12.327 1.00 97.75 94 VAL A N 1
ATOM 673 C CA . VAL A 1 94 ? -5.582 5.013 13.198 1.00 97.75 94 VAL A CA 1
ATOM 674 C C . VAL A 1 94 ? -5.926 3.537 13.336 1.00 97.75 94 VAL A C 1
ATOM 676 O O . VAL A 1 94 ? -6.428 2.908 12.405 1.00 97.75 94 VAL A O 1
ATOM 679 N N . VAL A 1 95 ? -5.575 2.965 14.485 1.00 97.19 95 VAL A N 1
ATOM 680 C CA . VAL A 1 95 ? -5.747 1.534 14.749 1.00 97.19 95 VAL A CA 1
ATOM 681 C C . VAL A 1 95 ? -7.223 1.235 14.990 1.00 97.19 95 VAL A C 1
ATOM 683 O O . VAL A 1 95 ? -7.794 1.700 15.973 1.00 97.19 95 VAL A O 1
ATOM 686 N N . ILE A 1 96 ? -7.820 0.414 14.126 1.00 97.62 96 ILE A N 1
ATOM 687 C CA . ILE A 1 96 ? -9.192 -0.066 14.285 1.00 97.62 96 ILE A CA 1
ATOM 688 C C . ILE A 1 96 ? -9.150 -1.460 14.907 1.00 97.62 96 ILE A C 1
ATOM 690 O O . ILE A 1 96 ? -8.649 -2.411 14.302 1.00 97.62 96 ILE A O 1
ATOM 694 N N . SER A 1 97 ? -9.649 -1.580 16.136 1.00 97.31 97 SER A N 1
ATOM 695 C CA . SER A 1 97 ? -9.754 -2.868 16.826 1.00 97.31 97 SER A CA 1
ATOM 696 C C . SER A 1 97 ? -10.698 -3.817 16.085 1.00 97.31 97 SER A C 1
ATOM 698 O O . SER A 1 97 ? -11.700 -3.399 15.512 1.00 97.31 97 SER A O 1
ATOM 700 N N . ASN A 1 98 ? -10.378 -5.109 16.112 1.00 97.38 98 ASN A N 1
ATOM 701 C CA . ASN A 1 98 ? -11.219 -6.144 15.517 1.00 97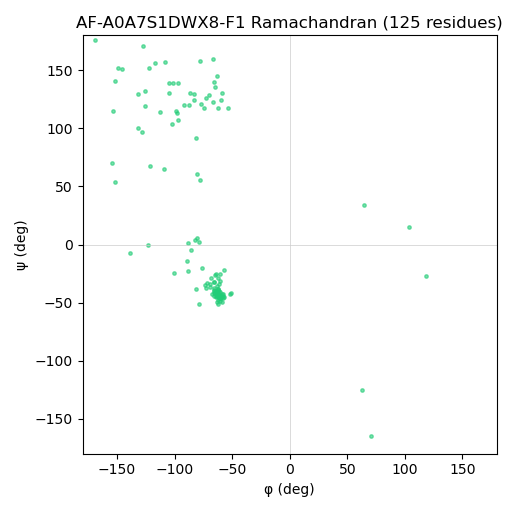.38 98 ASN A CA 1
ATOM 702 C C . ASN A 1 98 ? -12.415 -6.481 16.416 1.00 97.38 98 ASN A C 1
ATOM 704 O O . ASN A 1 98 ? -12.353 -6.326 17.636 1.00 97.38 98 ASN A O 1
ATOM 708 N N . VAL A 1 99 ? -13.464 -7.037 15.811 1.00 98.00 99 VAL A N 1
ATOM 709 C CA . VAL A 1 99 ? -14.576 -7.688 16.512 1.00 98.00 99 VAL A CA 1
ATOM 710 C C . VAL A 1 99 ? -14.367 -9.201 16.544 1.00 98.00 99 VAL A C 1
ATOM 712 O O . VAL A 1 99 ? -13.962 -9.802 15.548 1.00 98.00 99 VAL A O 1
ATOM 715 N N . ILE A 1 100 ? -14.662 -9.828 17.682 1.00 97.75 100 ILE A N 1
ATOM 716 C CA . ILE A 1 100 ? -14.614 -11.289 17.833 1.00 97.75 100 ILE A CA 1
ATOM 717 C C . ILE A 1 100 ? -15.929 -11.872 17.305 1.00 97.75 100 ILE A C 1
ATOM 719 O O . ILE A 1 100 ? -17.008 -11.485 17.758 1.00 97.75 100 ILE A O 1
ATOM 723 N N . LYS A 1 101 ? -15.851 -12.803 16.352 1.00 96.81 101 LYS A N 1
ATOM 724 C CA . LYS A 1 101 ? -16.996 -13.573 15.848 1.00 96.81 101 LYS A CA 1
ATOM 725 C C . LYS A 1 101 ? -16.662 -15.062 15.894 1.00 96.81 101 LYS A C 1
ATOM 727 O O . LYS A 1 101 ? -16.020 -15.581 14.986 1.00 96.81 101 LYS A O 1
ATOM 732 N N . GLY A 1 102 ? -17.105 -15.738 16.956 1.00 96.50 102 GLY A N 1
ATOM 733 C CA . GLY A 1 102 ? -16.669 -17.107 17.245 1.00 96.50 102 GLY A CA 1
ATOM 734 C C . GLY A 1 102 ? -15.164 -17.131 17.508 1.00 96.50 102 GLY A C 1
ATOM 735 O O . GLY A 1 102 ? -14.681 -16.345 18.321 1.00 96.50 102 GLY A O 1
ATOM 736 N N . ASP A 1 103 ? -14.440 -17.965 16.764 1.00 97.06 103 ASP A N 1
ATOM 737 C CA . ASP A 1 103 ? -12.979 -18.103 16.861 1.00 97.06 103 ASP A CA 1
ATOM 738 C C . ASP A 1 103 ? -12.206 -17.127 15.953 1.00 97.06 103 ASP A C 1
ATOM 740 O O . ASP A 1 103 ? -10.977 -17.147 15.902 1.00 97.06 103 ASP A O 1
ATOM 744 N N . GLU A 1 104 ? -12.909 -16.263 15.215 1.00 97.38 104 GLU A N 1
ATOM 745 C CA . GLU A 1 104 ? -12.301 -15.342 14.258 1.00 97.38 104 GLU A CA 1
ATOM 746 C C . GLU A 1 104 ? -12.263 -13.903 14.780 1.00 97.38 104 GLU A C 1
ATOM 748 O O . GLU A 1 104 ? -13.243 -13.374 15.312 1.00 97.38 104 GLU A O 1
ATOM 753 N N . LEU A 1 105 ? -11.143 -13.224 14.525 1.00 97.50 105 LEU A N 1
ATOM 754 C CA . LEU A 1 105 ? -11.065 -11.767 14.567 1.00 97.50 105 LEU A CA 1
ATOM 755 C C . LEU A 1 105 ? -11.457 -11.221 13.195 1.00 97.50 105 LEU A C 1
ATOM 757 O O . LEU A 1 105 ? -10.809 -11.529 12.195 1.00 97.50 105 LEU A O 1
ATOM 761 N N . ARG A 1 106 ? -12.509 -10.402 13.143 1.00 97.00 106 ARG A N 1
ATOM 762 C CA . ARG A 1 106 ? -12.974 -9.760 11.909 1.00 97.00 106 ARG A CA 1
ATOM 763 C C . ARG A 1 106 ? -12.879 -8.246 12.000 1.00 97.00 106 ARG A C 1
ATOM 765 O O . ARG A 1 106 ? -12.930 -7.666 13.081 1.00 97.00 106 ARG A O 1
ATOM 772 N N . THR A 1 107 ? -12.792 -7.612 10.839 1.00 97.06 107 THR A N 1
ATOM 773 C CA . THR A 1 107 ? -12.792 -6.157 10.706 1.00 97.06 107 THR A CA 1
ATOM 774 C C . THR A 1 107 ? -14.064 -5.544 11.294 1.00 97.06 107 THR A C 1
ATOM 776 O O . THR A 1 107 ? -15.175 -5.965 10.960 1.00 97.06 107 THR A O 1
ATOM 779 N N . ASP A 1 108 ? -13.905 -4.521 12.134 1.00 97.75 108 ASP A N 1
ATOM 780 C CA . ASP A 1 108 ? -15.012 -3.691 12.611 1.00 97.75 108 ASP A CA 1
ATOM 781 C C . ASP A 1 108 ? -15.363 -2.623 11.561 1.00 97.75 108 ASP A C 1
ATOM 783 O O . ASP A 1 108 ? -14.783 -1.537 11.513 1.00 97.75 108 ASP A O 1
ATOM 787 N N . ILE A 1 109 ? -16.305 -2.955 10.675 1.00 97.50 109 ILE A N 1
ATOM 788 C CA . ILE A 1 109 ? -16.760 -2.056 9.602 1.00 97.50 109 ILE A CA 1
ATOM 789 C C . ILE A 1 109 ? -17.464 -0.816 10.165 1.00 97.50 109 ILE A C 1
ATOM 791 O O . ILE A 1 109 ? -17.356 0.264 9.583 1.00 97.50 109 ILE A O 1
ATOM 795 N N . ASP A 1 110 ? -18.158 -0.944 11.296 1.00 97.88 110 ASP A N 1
ATOM 796 C CA . ASP A 1 110 ? -18.877 0.175 11.898 1.00 97.88 110 ASP A CA 1
ATOM 797 C C . ASP A 1 110 ? -17.904 1.160 12.552 1.00 97.88 110 ASP A C 1
ATOM 799 O O . ASP A 1 110 ? -18.102 2.369 12.457 1.00 97.88 110 ASP A O 1
ATOM 803 N N . ALA A 1 111 ? -16.803 0.678 13.139 1.00 97.56 111 ALA A N 1
ATOM 804 C CA . ALA A 1 111 ? -15.718 1.546 13.588 1.00 97.56 111 ALA A CA 1
ATOM 805 C C . ALA A 1 111 ? -15.049 2.292 12.427 1.00 97.56 111 ALA A C 1
ATOM 807 O O . ALA A 1 111 ? -14.863 3.502 12.532 1.00 97.56 111 ALA A O 1
ATOM 808 N N . ILE A 1 112 ? -14.762 1.621 11.303 1.00 97.62 112 ILE A N 1
ATOM 809 C CA . ILE A 1 112 ? -14.231 2.296 10.104 1.00 97.62 112 ILE A CA 1
ATOM 810 C C . ILE A 1 112 ? -15.197 3.386 9.629 1.00 97.62 112 ILE A C 1
ATOM 812 O O . ILE A 1 112 ? -14.769 4.502 9.339 1.00 97.62 112 ILE A O 1
ATOM 816 N N . ARG A 1 113 ? -16.502 3.083 9.566 1.00 97.50 113 ARG A N 1
ATOM 817 C CA . ARG A 1 113 ? -17.520 4.048 9.134 1.00 97.50 113 ARG A CA 1
ATOM 818 C C . ARG A 1 113 ? -17.569 5.266 10.057 1.00 97.50 113 ARG A C 1
ATOM 820 O O . ARG A 1 113 ? -17.543 6.382 9.554 1.00 97.50 113 ARG A O 1
ATOM 827 N N . ARG A 1 114 ? -17.568 5.064 11.379 1.00 97.62 114 ARG A N 1
ATOM 828 C CA . ARG A 1 114 ? -17.559 6.162 12.362 1.00 97.62 114 ARG A CA 1
ATOM 829 C C . ARG A 1 114 ? -16.346 7.078 12.205 1.00 97.62 114 ARG A C 1
ATOM 831 O O . ARG A 1 114 ? -16.505 8.292 12.253 1.00 97.62 114 ARG A O 1
ATOM 838 N N . GLU A 1 115 ? -15.155 6.520 11.988 1.00 97.06 115 GLU A N 1
ATOM 839 C CA . GLU A 1 115 ? -13.942 7.323 11.766 1.00 97.06 115 GLU A CA 1
ATOM 840 C C . GLU A 1 115 ? -14.012 8.129 10.460 1.00 97.06 115 GLU A C 1
ATOM 842 O O . GLU A 1 115 ? -13.622 9.296 10.428 1.00 97.06 115 GLU A O 1
ATOM 847 N N . LEU A 1 116 ? -14.555 7.539 9.388 1.00 96.19 116 LEU A N 1
ATOM 848 C CA . LEU A 1 116 ? -14.774 8.245 8.122 1.00 96.19 116 LEU A CA 1
ATOM 849 C C . LEU A 1 116 ? -15.819 9.363 8.248 1.00 96.19 116 LEU A C 1
ATOM 851 O O . LEU A 1 116 ? -15.640 10.424 7.660 1.00 96.19 116 LEU A O 1
ATOM 855 N N . GLU A 1 117 ? -16.897 9.141 9.000 1.00 96.56 117 GLU A N 1
ATOM 856 C CA . GLU A 1 117 ? -17.939 10.148 9.246 1.00 96.56 117 GLU A CA 1
ATOM 857 C C . GLU A 1 117 ? -17.434 11.298 10.127 1.00 96.56 117 GLU A C 1
ATOM 859 O O . GLU A 1 117 ? -17.833 12.444 9.926 1.00 96.56 117 GLU A O 1
ATOM 864 N N . ALA A 1 118 ? -16.537 11.012 11.075 1.00 96.50 118 ALA A N 1
ATOM 865 C CA . ALA A 1 118 ? -15.959 12.016 11.960 1.00 96.50 118 ALA A CA 1
ATOM 866 C C . ALA A 1 118 ? -14.953 12.941 11.251 1.00 96.50 118 ALA A C 1
ATOM 868 O O . ALA A 1 118 ? -14.898 14.128 11.566 1.00 96.50 118 ALA A O 1
ATOM 869 N N . ASP A 1 119 ? -14.147 12.414 10.321 1.00 94.81 119 ASP A N 1
ATOM 870 C CA . ASP A 1 119 ? -13.116 13.189 9.619 1.00 94.81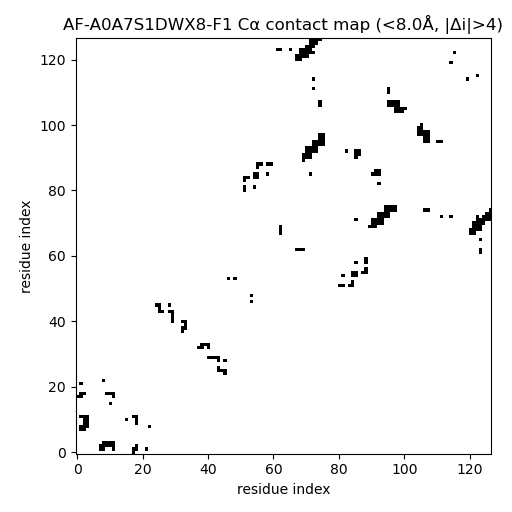 119 ASP A CA 1
ATOM 871 C C . ASP A 1 119 ? -12.766 12.611 8.235 1.00 94.81 119 ASP A C 1
ATOM 873 O O . ASP A 1 119 ? -11.679 12.076 7.998 1.00 94.81 119 ASP A O 1
ATOM 877 N N . SER A 1 120 ? -13.693 12.730 7.285 1.00 93.31 120 SER A N 1
ATOM 878 C CA . SER A 1 120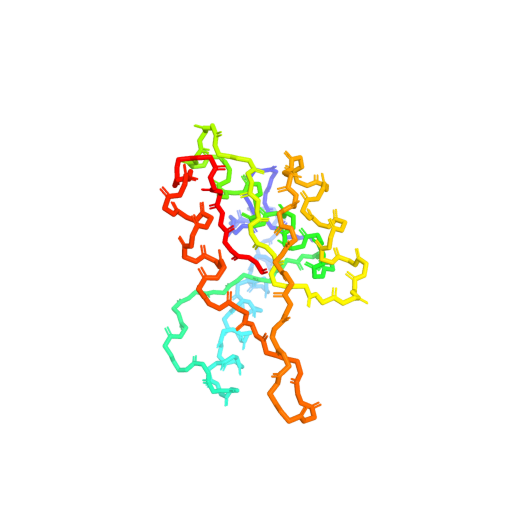 ? -13.476 12.236 5.916 1.00 93.31 120 SER A CA 1
ATOM 879 C C . SER A 1 120 ? -12.355 12.964 5.154 1.00 93.31 120 SER A C 1
ATOM 881 O O . SER A 1 120 ? -11.746 12.386 4.250 1.00 93.31 120 SER A O 1
ATOM 883 N N . GLU A 1 121 ? -12.066 14.223 5.501 1.00 94.44 121 GLU A N 1
ATOM 884 C CA . GLU A 1 121 ? -11.049 15.034 4.823 1.00 94.44 121 GLU A CA 1
ATOM 885 C C . GLU A 1 121 ? -9.636 14.710 5.319 1.00 94.44 121 GLU A C 1
ATOM 887 O O . GLU A 1 121 ? -8.707 14.630 4.512 1.00 94.44 121 GLU A O 1
ATOM 892 N N . GLY A 1 122 ? -9.468 14.457 6.621 1.00 96.44 122 GLY A N 1
ATOM 893 C CA . GLY A 1 122 ? -8.192 14.069 7.221 1.00 96.44 122 GLY A CA 1
ATOM 894 C C . GLY A 1 122 ? -7.798 12.611 6.967 1.00 96.44 122 GLY A C 1
ATOM 895 O O . GLY A 1 122 ? -6.607 12.274 7.052 1.00 96.44 122 GLY A O 1
ATOM 896 N N . VAL A 1 123 ? -8.759 11.743 6.625 1.00 97.62 123 VAL A N 1
ATOM 897 C CA . VAL A 1 123 ? -8.502 10.344 6.255 1.00 97.62 123 VAL A CA 1
ATOM 898 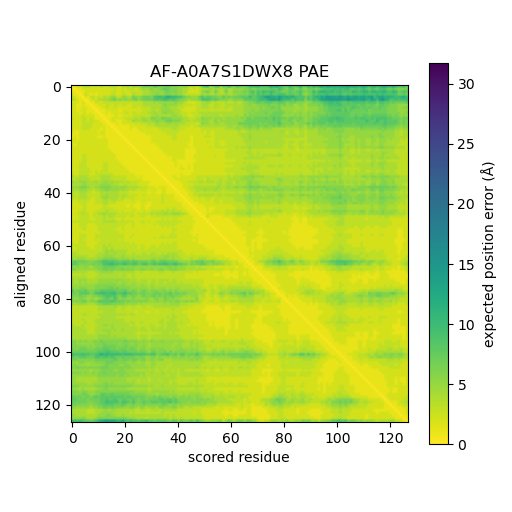C C . VAL A 1 123 ? -7.957 10.240 4.829 1.00 97.62 123 VAL A C 1
ATOM 900 O O . VAL A 1 123 ? -8.578 10.627 3.840 1.00 97.62 123 VAL A O 1
ATOM 903 N N . LEU A 1 124 ? -6.759 9.668 4.730 1.00 97.56 124 LEU A N 1
ATOM 904 C CA . LEU A 1 124 ? -6.053 9.421 3.482 1.00 97.56 124 LEU A CA 1
ATOM 905 C C . LEU A 1 124 ? -6.596 8.181 2.766 1.00 97.56 124 LEU A C 1
ATOM 907 O O . LEU A 1 124 ? -6.882 8.241 1.572 1.00 97.56 124 LEU A O 1
ATOM 911 N N . CYS A 1 125 ? -6.693 7.057 3.481 1.00 96.88 125 CYS A N 1
ATOM 912 C CA . CYS A 1 125 ? -7.229 5.786 2.986 1.00 96.88 125 CYS A CA 1
ATOM 913 C C . CYS A 1 125 ? -7.445 4.780 4.132 1.00 96.88 125 CYS A C 1
ATOM 915 O O . CYS A 1 125 ? -7.090 5.043 5.286 1.00 96.88 125 CYS A O 1
ATOM 917 N N . VAL A 1 126 ? -8.004 3.620 3.782 1.00 95.75 126 VAL A N 1
ATOM 918 C CA . VAL A 1 126 ? -8.051 2.413 4.619 1.00 95.75 126 VAL A CA 1
ATOM 919 C C . VAL A 1 126 ? -7.026 1.417 4.066 1.00 95.75 126 VAL A C 1
ATOM 921 O O . VAL A 1 126 ? -7.021 1.189 2.854 1.00 95.75 126 VAL A O 1
ATOM 924 N N . VAL A 1 127 ? -6.160 0.859 4.919 1.00 88.50 127 VAL A N 1
ATOM 925 C CA . VAL A 1 127 ? -5.098 -0.110 4.557 1.00 88.50 127 VAL A CA 1
ATOM 926 C C . VAL A 1 127 ? -5.264 -1.410 5.315 1.00 88.50 127 VAL A C 1
ATOM 928 O O . VAL A 1 127 ? -5.411 -1.332 6.552 1.00 88.50 127 VAL A O 1
#